Protein AF-A0A9X9A185-F1 (afdb_monomer)

Organism: Bacillus cereus (NCBI:txid1396)

Sequence (156 aa):
MIGGFFFNTNTSSAETSSTDYVPNQLIVKFKQNASLSNVQSFHKSVGANVLSKDDKLGFEVVQFSKGTVKEKIKSYKNNPDVEYAEPNYYVHAFWTPNDPYFKNQYGLQKIQAPQAWDSQRSDPGVKVAIIDTGVQGSHPDLASKVIYGHDYVDND

pLDDT: mean 85.24, std 18.18, range [29.7, 97.56]

Solvent-accessible surface area (backbone atoms only — not comparable to full-atom values): 10184 Å² total; per-residue (Å²): 140,83,84,89,85,84,87,80,82,80,75,75,78,77,79,77,74,83,63,70,33,50,70,45,31,33,39,36,27,54,40,92,84,48,52,69,70,56,53,56,51,47,32,56,74,72,50,36,44,79,77,48,74,40,86,89,85,47,36,33,35,31,36,42,90,72,82,47,52,71,58,48,36,53,58,46,68,70,36,89,48,44,68,49,53,44,73,37,58,71,82,77,83,79,61,72,81,88,54,91,62,55,89,72,43,58,69,49,62,75,70,46,44,57,67,46,44,64,77,59,78,84,55,96,86,66,83,85,87,82,94,71,99,72,75,71,50,82,40,84,96,32,48,90,75,59,70,95,75,74,44,84,88,83,71,81

Foldseek 3Di:
DDDDDDDDPPPPPPPPPPDQFDWFKKKWAFDPPDDPVNVVVLCVVLQWDWPDADVVVRITMIGHDDDTLVVVQVSQVPDPRTPHMDTHGDDDDQDDDPDPCVVVVVVCVVVVVSVVVVVPDDDPPDDDDDDDPDDPCPPPVRVVPDDDDADPVVGD

Nearest PDB structures (foldseek):
  2bz2-assembly1_A  TM=6.107E-01  e=4.838E-02  Homo sapiens
  1x5p-assembly1_A  TM=4.961E-01  e=6.245E-02  Homo sapiens
  8w2o-assembly1_F  TM=3.987E-01  e=3.995E-02  Saccharomyces cerevisiae S288C
  2cpd-assembly1_A  TM=4.366E-01  e=9.763E-02  Homo sapiens
  2m88-assembly1_A  TM=3.225E-01  e=2.710E-01  Saccharomyces cerevisiae

Secondary structure (DSSP, 8-state):
-------------------SEEEEEEEEEE-TT--HHHHHHHHHHTTEEEEEEETTTTEEEEEESSS-HHHHHHHHHT-TTEEEEEEEE---PPP--S-TTGGG-HHHHHTTHHHHHHH----TT------SS---TTSTTTTTTPPP---TTTT-

InterPro domains:
  IPR023827 Peptidase S8, subtilisin, Asp-active site [PS00136] (128-139)
  IPR036852 Peptidase S8/S53 domain superfamily [G3DSA:3.40.50.200] (65-156)
  IPR036852 Peptidase S8/S53 domain superfamily [SSF52743] (18-156)
  IPR054399 Fervidolysin-like, N-terminal prodomain [PF22148] (9-88)

Mean predicted aligned error: 12.55 Å

Radius of gyration: 28.04 Å; Cα contacts (8 Å, |Δi|>4): 140; chains: 1; bounding box: 60×73×67 Å

Structure (mmCIF, N/CA/C/O backbone):
data_AF-A0A9X9A185-F1
#
_entry.id   AF-A0A9X9A185-F1
#
loop_
_atom_site.group_PDB
_atom_site.id
_atom_site.type_symbol
_atom_site.label_atom_id
_atom_site.label_alt_id
_atom_site.label_comp_id
_atom_site.label_asym_id
_atom_site.label_entity_id
_atom_site.label_seq_id
_atom_site.pdbx_PDB_ins_code
_atom_site.Cartn_x
_atom_site.Cartn_y
_atom_site.Cartn_z
_atom_site.occupancy
_atom_site.B_iso_or_equiv
_atom_site.auth_seq_id
_atom_site.auth_comp_id
_atom_site.auth_asym_id
_atom_site.auth_atom_id
_atom_site.pdbx_PDB_model_num
ATOM 1 N N . MET A 1 1 ? 13.177 -59.685 20.207 1.00 40.34 1 MET A N 1
ATOM 2 C CA . MET A 1 1 ? 13.767 -58.364 20.522 1.00 40.34 1 MET A CA 1
ATOM 3 C C . MET A 1 1 ? 14.403 -57.876 19.232 1.00 40.34 1 MET A C 1
ATOM 5 O O . MET A 1 1 ? 15.253 -58.595 18.745 1.00 40.34 1 MET A O 1
ATOM 9 N N . ILE A 1 2 ? 13.996 -56.819 18.533 1.00 39.44 2 ILE A N 1
ATOM 10 C CA . ILE A 1 2 ? 13.346 -55.517 18.807 1.00 39.44 2 ILE A CA 1
ATOM 11 C C . ILE A 1 2 ? 12.578 -55.200 17.491 1.00 39.44 2 ILE A C 1
ATOM 13 O O . ILE A 1 2 ? 13.081 -55.545 16.430 1.00 39.44 2 ILE A O 1
ATOM 17 N N . GLY A 1 3 ? 11.319 -54.761 17.436 1.00 29.70 3 GLY A N 1
ATOM 18 C CA . GLY A 1 3 ? 10.752 -53.527 17.990 1.00 29.70 3 GLY A CA 1
ATOM 19 C C . GLY A 1 3 ? 10.665 -52.484 16.860 1.00 29.70 3 GLY A C 1
ATOM 20 O O . GLY A 1 3 ? 11.694 -52.038 16.371 1.00 29.70 3 GLY A O 1
ATOM 21 N N . GLY A 1 4 ? 9.448 -52.195 16.388 1.00 32.84 4 GLY A N 1
ATOM 22 C CA . GLY A 1 4 ? 9.171 -51.460 15.148 1.00 32.84 4 GLY A CA 1
ATOM 23 C C . GLY A 1 4 ? 9.413 -49.951 15.198 1.00 32.84 4 GLY A C 1
ATOM 24 O O . GLY A 1 4 ? 9.522 -49.363 16.267 1.00 32.84 4 GLY A O 1
ATOM 25 N N . PHE A 1 5 ? 9.409 -49.327 14.019 1.00 39.59 5 PHE A N 1
ATOM 26 C CA . PHE A 1 5 ? 9.285 -47.880 13.858 1.00 39.59 5 PHE A CA 1
ATOM 27 C C . PHE A 1 5 ? 8.375 -47.574 12.664 1.00 39.59 5 PHE A C 1
ATOM 29 O O . PHE A 1 5 ? 8.721 -47.829 11.513 1.00 39.59 5 PHE A O 1
ATOM 36 N N . PHE A 1 6 ? 7.189 -47.048 12.968 1.00 41.91 6 PHE A N 1
ATOM 37 C CA . PHE A 1 6 ? 6.275 -46.424 12.017 1.00 41.91 6 PHE A CA 1
ATOM 38 C C . PHE A 1 6 ? 6.576 -44.922 11.997 1.00 41.91 6 PHE A C 1
ATOM 40 O O . PHE A 1 6 ? 6.554 -44.285 13.050 1.00 41.91 6 PHE A O 1
ATOM 47 N N . PHE A 1 7 ? 6.828 -44.341 10.824 1.00 40.12 7 PHE A N 1
ATOM 48 C CA . PHE A 1 7 ? 6.832 -42.887 10.668 1.00 40.12 7 PHE A CA 1
ATOM 49 C C . PHE A 1 7 ? 5.407 -42.422 10.375 1.00 40.12 7 PHE A C 1
ATOM 51 O O . PHE A 1 7 ? 4.883 -42.637 9.286 1.00 40.12 7 PHE A O 1
ATOM 58 N N . ASN A 1 8 ? 4.777 -41.794 11.368 1.00 30.14 8 ASN A N 1
ATOM 59 C CA . ASN A 1 8 ? 3.535 -41.055 11.193 1.00 30.14 8 ASN A CA 1
ATOM 60 C C . ASN A 1 8 ? 3.897 -39.606 10.842 1.00 30.14 8 ASN A C 1
ATOM 62 O O . ASN A 1 8 ? 4.209 -38.812 11.731 1.00 30.14 8 ASN A O 1
ATOM 66 N N . THR A 1 9 ? 3.910 -39.248 9.559 1.00 35.09 9 THR A N 1
ATOM 67 C CA . THR A 1 9 ? 4.014 -37.840 9.162 1.00 35.09 9 THR A CA 1
ATOM 68 C C . THR A 1 9 ? 2.635 -37.207 9.279 1.00 35.09 9 THR A C 1
ATOM 70 O O . THR A 1 9 ? 1.877 -37.151 8.314 1.00 35.09 9 THR A O 1
ATOM 73 N N . ASN A 1 10 ? 2.309 -36.718 10.475 1.00 35.22 10 ASN A N 1
ATOM 74 C CA . ASN A 1 10 ? 1.267 -35.711 10.639 1.00 35.22 10 ASN A CA 1
ATOM 75 C C . ASN A 1 10 ? 1.811 -34.391 10.070 1.00 35.22 10 ASN A C 1
ATOM 77 O O . ASN A 1 10 ? 2.281 -33.516 10.797 1.00 35.22 10 ASN A O 1
ATOM 81 N N . THR A 1 11 ? 1.798 -34.257 8.747 1.00 34.47 11 THR A N 1
ATOM 82 C CA . THR A 1 11 ? 1.967 -32.970 8.074 1.00 34.47 11 THR A CA 1
ATOM 83 C C . THR A 1 11 ? 0.681 -32.179 8.283 1.00 34.47 11 THR A C 1
ATOM 85 O O . THR A 1 11 ? -0.230 -32.177 7.460 1.00 34.47 11 THR A O 1
ATOM 88 N N . SER A 1 12 ? 0.595 -31.520 9.438 1.00 35.03 12 SER A N 1
ATOM 89 C CA . SER A 1 12 ? -0.338 -30.421 9.647 1.00 35.03 12 SER A CA 1
ATOM 90 C C . SER A 1 12 ? 0.059 -29.312 8.675 1.00 35.03 12 SER A C 1
ATOM 92 O O . SER A 1 12 ? 0.993 -28.560 8.947 1.00 35.03 12 SER A O 1
ATOM 94 N N . SER A 1 13 ? -0.624 -29.234 7.530 1.00 37.69 13 SER A N 1
ATOM 95 C CA . SER A 1 13 ? -0.632 -28.027 6.703 1.00 37.69 13 SER A CA 1
ATOM 96 C C . SER A 1 13 ? -1.174 -26.893 7.561 1.00 37.69 13 SER A C 1
ATOM 98 O O . SER A 1 13 ? -2.381 -26.745 7.731 1.00 37.69 13 SER A O 1
ATOM 100 N N . ALA A 1 14 ? -0.277 -26.115 8.160 1.00 35.97 14 ALA A N 1
ATOM 101 C CA . ALA A 1 14 ? -0.615 -24.772 8.579 1.00 35.97 14 ALA A CA 1
ATOM 102 C C . ALA A 1 14 ? -0.770 -23.964 7.289 1.00 35.97 14 ALA A C 1
ATOM 104 O O . ALA A 1 14 ? 0.210 -23.505 6.708 1.00 3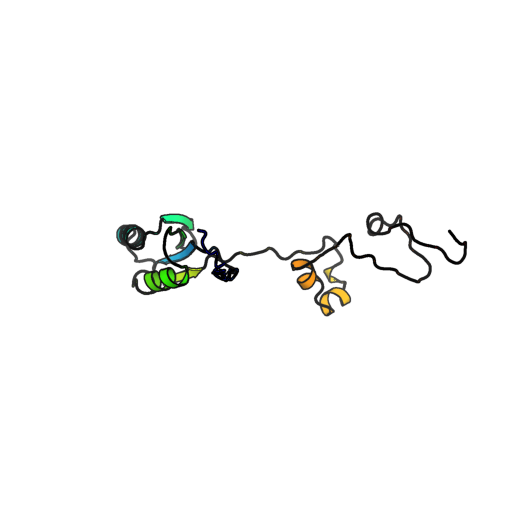5.97 14 ALA A O 1
ATOM 105 N N . GLU A 1 15 ? -2.006 -23.858 6.810 1.00 32.69 15 GLU A N 1
ATOM 106 C CA . GLU A 1 15 ? -2.397 -22.853 5.832 1.00 32.69 15 GLU A CA 1
ATOM 107 C C . GLU A 1 15 ? -2.109 -21.475 6.443 1.00 32.69 15 GLU A C 1
ATOM 109 O O . GLU A 1 15 ? -2.924 -20.896 7.158 1.00 32.69 15 GLU A O 1
ATOM 114 N N . THR A 1 16 ? -0.915 -20.938 6.210 1.00 34.53 16 THR A N 1
ATOM 115 C CA . THR A 1 16 ? -0.650 -19.511 6.383 1.00 34.53 16 THR A CA 1
ATOM 116 C C . THR A 1 16 ? -1.357 -18.778 5.254 1.00 34.53 16 THR A C 1
ATOM 118 O O . THR A 1 16 ? -0.746 -18.403 4.257 1.00 34.53 16 THR A O 1
ATOM 121 N N . SER A 1 17 ? -2.667 -18.591 5.391 1.00 42.78 17 SER A N 1
ATOM 122 C CA . SER A 1 17 ? -3.391 -17.568 4.649 1.00 42.78 17 SER A CA 1
ATOM 123 C C . SER A 1 17 ? -2.797 -16.218 5.057 1.00 42.78 17 SER A C 1
ATOM 125 O O . SER A 1 17 ? -3.091 -15.718 6.143 1.00 42.78 17 SER A O 1
ATOM 127 N N . SER A 1 18 ? -1.893 -15.673 4.238 1.00 54.22 18 SER A N 1
ATOM 128 C CA . SER A 1 18 ? -1.329 -14.338 4.429 1.00 54.22 18 SER A CA 1
ATOM 129 C C . SER A 1 18 ? -2.461 -13.323 4.292 1.00 54.22 18 SER A C 1
ATOM 131 O O . SER A 1 18 ? -2.896 -13.009 3.186 1.00 54.22 18 SER A O 1
ATOM 133 N N . THR A 1 19 ? -2.999 -12.873 5.419 1.00 70.00 19 THR A N 1
ATOM 134 C CA . THR A 1 19 ? -4.016 -11.826 5.449 1.00 70.00 19 THR A CA 1
ATOM 135 C C . THR A 1 19 ? -3.364 -10.489 5.103 1.00 70.00 19 THR A C 1
ATOM 137 O O . THR A 1 19 ? -2.273 -10.189 5.583 1.00 70.00 19 THR A O 1
ATOM 140 N N . ASP A 1 20 ? -4.038 -9.661 4.311 1.00 89.62 20 ASP A N 1
ATOM 141 C CA . ASP A 1 20 ? -3.644 -8.288 3.949 1.00 89.62 20 ASP A CA 1
ATOM 142 C C . ASP A 1 20 ? -3.843 -7.277 5.099 1.00 89.62 20 ASP A C 1
ATOM 144 O O . ASP A 1 20 ? -3.719 -6.066 4.928 1.00 89.62 20 ASP A O 1
ATOM 148 N N . TYR A 1 21 ? -4.112 -7.778 6.302 1.00 92.50 21 TYR A N 1
ATOM 149 C CA . TYR A 1 21 ? -4.304 -7.022 7.529 1.00 92.50 21 TYR A CA 1
ATOM 150 C C . TYR A 1 21 ? -3.521 -7.631 8.692 1.00 92.50 21 TYR A C 1
ATOM 152 O O . TYR A 1 21 ? -3.191 -8.822 8.698 1.00 92.50 21 TYR A O 1
ATOM 160 N N . VAL A 1 22 ? -3.272 -6.815 9.717 1.00 94.38 22 VAL A N 1
ATOM 161 C CA . VAL A 1 22 ? -2.570 -7.220 10.937 1.00 94.38 22 VAL A CA 1
ATOM 162 C C . VAL A 1 22 ? -3.423 -8.247 11.708 1.00 94.38 22 VAL A C 1
ATOM 164 O O . VAL A 1 22 ? -4.522 -7.904 12.155 1.00 94.38 22 VAL A O 1
ATOM 167 N N . PRO A 1 23 ? -2.950 -9.493 11.931 1.00 92.19 23 PRO A N 1
ATOM 168 C CA . PRO A 1 23 ? -3.785 -10.597 12.431 1.00 92.19 23 PRO A CA 1
ATOM 169 C C . PRO A 1 23 ? -4.431 -10.406 13.810 1.00 92.19 23 PRO A C 1
ATOM 171 O O . PRO A 1 23 ? -5.326 -11.168 14.178 1.00 92.19 23 PRO A O 1
ATOM 174 N N . ASN A 1 24 ? -3.974 -9.428 14.594 1.00 95.00 24 ASN A N 1
ATOM 175 C CA . ASN A 1 24 ? -4.431 -9.198 15.959 1.00 95.00 24 ASN A CA 1
ATOM 176 C C . ASN A 1 24 ? -4.850 -7.751 16.250 1.00 95.00 24 ASN A C 1
ATOM 178 O O . ASN A 1 24 ? -4.870 -7.360 17.419 1.00 95.00 24 ASN A O 1
ATOM 182 N N . GLN A 1 25 ? -5.177 -6.964 15.218 1.00 96.69 25 GLN A N 1
ATOM 183 C CA . GLN A 1 25 ? -5.599 -5.573 15.381 1.00 96.69 25 GLN A CA 1
ATOM 184 C C . GLN A 1 25 ? -6.910 -5.256 14.659 1.00 96.69 25 GLN A C 1
ATOM 186 O O . GLN A 1 25 ? -7.214 -5.825 13.612 1.00 96.69 25 GLN A O 1
ATOM 191 N N . LEU A 1 26 ? -7.667 -4.316 15.225 1.00 97.19 26 LEU A N 1
ATOM 192 C CA . LEU A 1 26 ? -8.843 -3.708 14.602 1.00 97.19 26 LEU A CA 1
ATOM 193 C C . LEU A 1 26 ? -8.773 -2.191 14.697 1.00 97.19 26 LEU A C 1
ATOM 195 O O . LEU A 1 26 ? -8.261 -1.655 15.681 1.00 97.19 26 LEU A O 1
ATOM 199 N N . ILE A 1 27 ? -9.379 -1.534 13.717 1.00 97.44 27 ILE A N 1
ATOM 200 C CA . ILE A 1 27 ? -9.777 -0.133 13.802 1.00 97.44 27 ILE A CA 1
ATOM 201 C C . ILE A 1 27 ? -11.251 -0.119 14.202 1.00 97.44 27 ILE A C 1
ATOM 203 O O . ILE A 1 27 ? -12.087 -0.779 13.578 1.00 97.44 27 ILE A O 1
ATOM 207 N N . VAL A 1 28 ? -11.570 0.590 15.280 1.00 97.25 28 VAL A N 1
ATOM 208 C CA . VAL A 1 28 ? -12.918 0.648 15.848 1.00 97.25 28 VAL A CA 1
ATOM 209 C C . VAL A 1 28 ? -13.314 2.096 16.046 1.00 97.25 28 VAL A C 1
ATOM 211 O O . VAL A 1 28 ? -12.564 2.872 16.631 1.00 97.25 28 VAL A O 1
ATOM 214 N N . LYS A 1 29 ? -14.524 2.445 15.622 1.00 96.88 29 LYS A N 1
ATOM 215 C CA . LYS A 1 29 ? -15.143 3.729 15.937 1.00 96.88 29 LYS A CA 1
ATOM 216 C C . LYS A 1 29 ? -16.388 3.513 16.775 1.00 96.88 29 LYS A C 1
ATOM 218 O O . LYS A 1 29 ? -17.225 2.666 16.455 1.00 96.88 29 LYS A O 1
ATOM 223 N N . PHE A 1 30 ? -16.510 4.296 17.837 1.00 95.56 30 PHE A N 1
ATOM 224 C CA . PHE A 1 30 ? -17.700 4.340 18.675 1.00 95.56 30 PHE A CA 1
ATOM 225 C C . PHE A 1 30 ? -18.562 5.543 18.301 1.00 95.56 30 PHE A C 1
ATOM 227 O O . PHE A 1 30 ? -18.060 6.567 17.835 1.00 95.56 30 PHE A O 1
ATOM 234 N N . LYS A 1 31 ? -19.870 5.418 18.521 1.00 94.12 31 LYS A N 1
ATOM 235 C CA . LYS A 1 31 ? -20.823 6.512 18.331 1.00 94.12 31 LYS A CA 1
ATOM 236 C C . LYS A 1 31 ? -20.477 7.662 19.278 1.00 94.12 31 LYS A C 1
ATOM 238 O O . LYS A 1 31 ? -20.048 7.431 20.405 1.00 94.12 31 LYS A O 1
ATOM 243 N N . GLN A 1 32 ? -20.724 8.903 18.860 1.00 87.38 32 GLN A N 1
ATOM 244 C CA . GLN A 1 32 ? -20.363 10.101 19.639 1.00 87.38 32 GLN A CA 1
ATOM 245 C C . GLN A 1 32 ? -20.954 10.145 21.058 1.00 87.38 32 GLN A C 1
ATOM 247 O O . GLN A 1 32 ? -20.388 10.782 21.939 1.00 87.38 32 GLN A O 1
ATOM 252 N N . ASN A 1 33 ? -22.094 9.491 21.283 1.00 88.56 33 ASN A N 1
ATOM 253 C CA . ASN A 1 33 ? -22.770 9.435 22.578 1.00 88.56 33 ASN A CA 1
ATOM 254 C C . ASN A 1 33 ? -22.349 8.233 23.445 1.00 88.56 33 ASN A C 1
ATOM 256 O O . ASN A 1 33 ? -22.919 8.044 24.521 1.00 88.56 33 ASN A O 1
ATOM 260 N N . ALA A 1 34 ? -21.396 7.413 22.995 1.00 90.19 34 ALA A N 1
ATOM 261 C CA . ALA A 1 34 ? -20.891 6.291 23.771 1.00 90.19 34 ALA A CA 1
ATOM 262 C C . ALA A 1 34 ? -20.158 6.794 25.024 1.00 90.19 34 ALA A C 1
ATOM 264 O O . ALA A 1 34 ? -19.298 7.673 24.964 1.00 90.19 34 ALA A O 1
ATOM 265 N N . SER A 1 35 ? -20.473 6.211 26.180 1.00 91.88 35 SER A N 1
ATOM 266 C CA . SER A 1 35 ? -19.768 6.542 27.419 1.00 91.88 35 SER A CA 1
ATOM 267 C C . SER A 1 35 ? -18.339 5.998 27.387 1.00 91.88 35 SER A C 1
ATOM 269 O O . SER A 1 35 ? -18.135 4.797 27.199 1.00 91.88 35 SER A O 1
ATOM 271 N N . LEU A 1 36 ? -17.344 6.845 27.673 1.00 87.81 36 LEU A N 1
ATOM 272 C CA . LEU A 1 36 ? -15.935 6.435 27.749 1.00 87.81 36 LEU A CA 1
ATOM 273 C C . LEU A 1 36 ? -15.706 5.290 28.748 1.00 87.81 36 LEU A C 1
ATOM 275 O O . LEU A 1 36 ? -14.895 4.399 28.491 1.00 87.81 36 LEU A O 1
ATOM 279 N N . SER A 1 37 ? -16.434 5.271 29.869 1.00 90.69 37 SER A N 1
ATOM 280 C CA . SER A 1 37 ? -16.334 4.186 30.854 1.00 90.69 37 SER A CA 1
ATOM 281 C C . SER A 1 37 ? -16.888 2.863 30.316 1.00 90.69 37 SER A C 1
ATOM 283 O O . SER A 1 37 ? -16.307 1.805 30.580 1.00 90.69 37 SER A O 1
ATOM 285 N N . ASN A 1 38 ? -17.959 2.913 29.515 1.00 91.50 38 ASN A N 1
ATOM 286 C CA . ASN A 1 38 ? -18.525 1.738 28.850 1.00 91.50 38 ASN A CA 1
ATOM 287 C C . ASN A 1 38 ? -17.558 1.208 27.792 1.00 91.50 38 ASN A C 1
ATOM 289 O O . ASN A 1 38 ? -17.296 0.008 27.765 1.00 91.50 38 ASN A O 1
ATOM 293 N N . VAL A 1 39 ? -16.970 2.096 26.986 1.00 93.19 39 VAL A N 1
ATOM 294 C CA . VAL A 1 39 ? -15.965 1.750 25.969 1.00 93.19 39 VAL A CA 1
ATOM 295 C C . VAL A 1 39 ? -14.764 1.048 26.605 1.00 93.19 39 VAL A C 1
ATOM 297 O O . VAL A 1 39 ? -14.399 -0.059 26.207 1.00 93.19 39 VAL A O 1
ATOM 300 N N . GLN A 1 40 ? -14.187 1.631 27.658 1.00 92.31 40 GLN A N 1
ATOM 301 C CA . GLN A 1 40 ? -13.046 1.039 28.363 1.00 92.31 40 GLN A CA 1
ATOM 302 C C . GLN A 1 40 ? -13.385 -0.313 29.004 1.00 92.31 40 GLN A C 1
ATOM 304 O O . GLN A 1 40 ? -12.576 -1.243 28.962 1.00 92.31 40 GLN A O 1
ATOM 309 N N . SER A 1 41 ? -14.575 -0.439 29.594 1.00 93.56 41 SER A N 1
ATOM 310 C CA . SER A 1 41 ? -15.039 -1.698 30.192 1.00 93.56 41 SER A CA 1
ATOM 311 C C . SER A 1 41 ? -15.284 -2.767 29.128 1.00 93.56 41 SER A C 1
ATOM 313 O O . SER A 1 41 ? -14.946 -3.933 29.334 1.00 93.56 41 SER A O 1
ATOM 315 N N . PHE A 1 42 ? -15.804 -2.368 27.968 1.00 95.06 42 PHE A N 1
ATOM 316 C CA . PHE A 1 42 ? -16.019 -3.251 26.832 1.00 95.06 42 PHE A CA 1
ATOM 317 C C . PHE A 1 42 ? -14.700 -3.760 26.249 1.00 95.06 42 PHE A C 1
ATOM 319 O O . PHE A 1 42 ? -14.555 -4.962 26.058 1.00 95.06 42 PHE A O 1
ATOM 326 N N . HIS A 1 43 ? -13.699 -2.896 26.051 1.00 95.06 43 HIS A N 1
ATOM 327 C CA . HIS A 1 43 ? -12.365 -3.330 25.618 1.00 95.06 43 HIS A CA 1
ATOM 328 C C . HIS A 1 43 ? -11.788 -4.416 26.528 1.00 95.06 43 HIS A C 1
ATOM 330 O O . HIS A 1 43 ? -11.348 -5.462 26.046 1.00 95.06 43 HIS A O 1
ATOM 336 N N . LYS A 1 44 ? -11.886 -4.225 27.848 1.00 93.56 44 LYS A N 1
ATOM 337 C CA . LYS A 1 44 ? -11.461 -5.232 28.828 1.00 93.56 44 LYS A CA 1
ATOM 338 C C . LYS A 1 44 ? -12.257 -6.533 28.702 1.00 93.56 44 LYS A C 1
ATOM 340 O O . LYS A 1 44 ? -11.650 -7.601 28.735 1.00 93.56 44 LYS A O 1
ATOM 345 N N . SER A 1 45 ? -13.580 -6.468 28.521 1.00 93.31 45 SER A N 1
ATOM 346 C CA . SER A 1 45 ? -14.427 -7.667 28.412 1.00 93.31 45 SER A CA 1
ATOM 347 C C . SER A 1 45 ? -14.135 -8.490 27.155 1.00 93.31 45 SER A C 1
ATOM 349 O O . SER A 1 45 ? -14.174 -9.719 27.205 1.00 93.31 45 SER A O 1
ATOM 351 N N . VAL A 1 46 ? -13.765 -7.839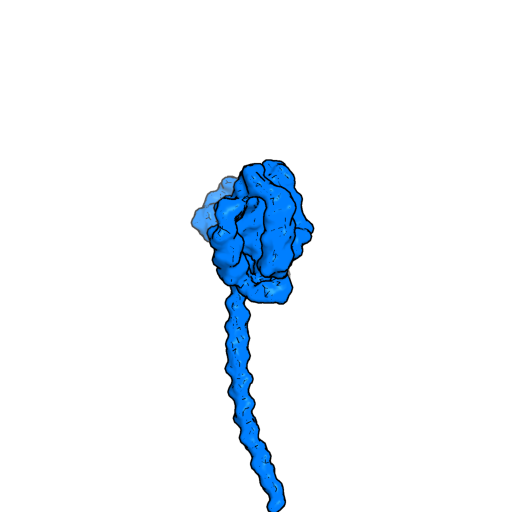 26.048 1.00 93.00 46 VAL A N 1
ATOM 352 C CA . VAL A 1 46 ? -13.346 -8.525 24.816 1.00 93.00 46 VAL A CA 1
ATOM 353 C C . VAL A 1 46 ? -11.853 -8.868 24.789 1.00 93.00 46 VAL A C 1
ATOM 355 O O . VAL A 1 46 ? -11.386 -9.462 23.813 1.00 93.00 46 VAL A O 1
ATOM 358 N N . GLY A 1 47 ? -11.094 -8.537 25.838 1.00 94.25 47 GLY A N 1
ATOM 359 C CA . GLY A 1 47 ? -9.654 -8.792 25.923 1.00 94.25 47 GLY A CA 1
ATOM 360 C C . GLY A 1 47 ? -8.836 -7.995 24.903 1.00 94.25 47 GLY A C 1
ATOM 361 O O . GLY A 1 47 ? -7.860 -8.517 24.360 1.00 94.25 47 GLY A O 1
ATOM 362 N N . ALA A 1 48 ? -9.271 -6.773 24.602 1.00 95.81 48 ALA A N 1
ATOM 363 C CA . ALA A 1 48 ? -8.592 -5.844 23.715 1.00 95.81 48 ALA A CA 1
ATOM 364 C C . ALA A 1 48 ? -7.945 -4.706 24.517 1.00 95.81 48 ALA A C 1
ATOM 366 O O . ALA A 1 48 ? -8.529 -4.178 25.462 1.00 95.81 48 ALA A O 1
ATOM 367 N N . ASN A 1 49 ? -6.749 -4.311 24.103 1.00 96.56 49 ASN A N 1
ATOM 368 C CA . ASN A 1 49 ? -6.023 -3.157 24.608 1.00 96.56 49 ASN A CA 1
ATOM 369 C C . ASN A 1 49 ? -5.973 -2.093 23.516 1.00 96.56 49 ASN A C 1
ATOM 371 O O . ASN A 1 49 ? -5.772 -2.417 22.347 1.00 96.56 49 ASN A O 1
ATOM 375 N N . VAL A 1 50 ? -6.122 -0.827 23.887 1.00 96.62 50 VAL A N 1
ATOM 376 C CA . VAL A 1 50 ? -5.973 0.281 22.942 1.00 96.62 50 VAL A CA 1
ATOM 377 C C . VAL A 1 50 ? -4.486 0.514 22.681 1.00 96.62 50 VAL A C 1
ATOM 379 O O . VAL A 1 50 ? -3.725 0.719 23.624 1.00 96.62 50 VAL A O 1
ATOM 382 N N . LEU A 1 51 ? -4.083 0.489 21.412 1.00 96.75 51 LEU A N 1
ATOM 383 C CA . LEU A 1 51 ? -2.733 0.836 20.967 1.00 96.75 51 LEU A CA 1
ATOM 384 C C . LEU A 1 51 ? -2.610 2.315 20.612 1.00 96.75 51 LEU A C 1
ATOM 386 O O . LEU A 1 51 ? -1.623 2.954 20.969 1.00 96.75 51 LEU A O 1
ATOM 390 N N . SER A 1 52 ? -3.599 2.859 19.906 1.00 95.81 52 SER A N 1
ATOM 391 C CA . SER A 1 52 ? -3.628 4.267 19.521 1.00 95.81 52 SER A CA 1
ATOM 392 C C . SER A 1 52 ? -5.060 4.774 19.395 1.00 95.81 52 SER A C 1
ATOM 394 O O . SER A 1 52 ? -6.004 3.994 19.257 1.00 95.81 52 SER A O 1
ATOM 396 N N . LYS A 1 53 ? -5.213 6.096 19.458 1.00 94.81 53 LYS A N 1
ATOM 397 C CA . LYS A 1 53 ? -6.478 6.800 19.246 1.00 94.81 53 LYS A CA 1
ATOM 398 C C . LYS A 1 53 ? -6.246 8.002 18.344 1.00 94.81 53 LYS A C 1
ATOM 400 O O . LYS A 1 53 ? -5.203 8.646 18.446 1.00 94.81 53 LYS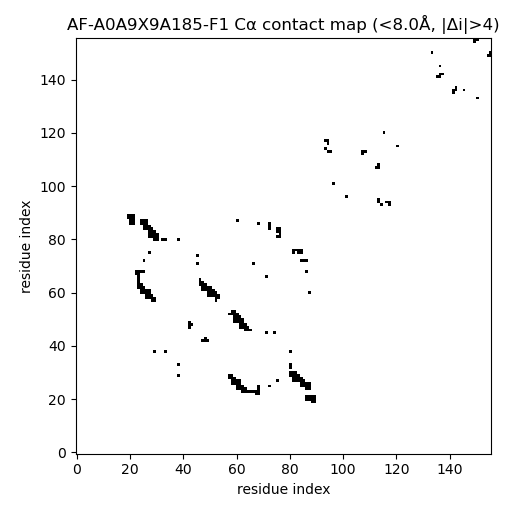 A O 1
ATOM 405 N N . ASP A 1 54 ? -7.224 8.297 17.500 1.00 94.38 54 ASP A N 1
ATOM 406 C CA . ASP A 1 54 ? -7.317 9.553 16.766 1.00 94.38 54 ASP A CA 1
ATOM 407 C C . ASP A 1 54 ?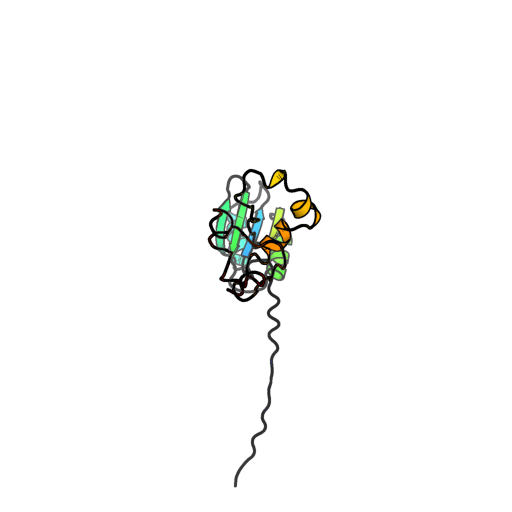 -8.543 10.313 17.274 1.00 94.38 54 ASP A C 1
ATOM 409 O O . ASP A 1 54 ? -9.679 9.982 16.932 1.00 94.38 54 ASP A O 1
ATOM 413 N N . ASP A 1 55 ? -8.321 11.333 18.100 1.00 89.25 55 ASP A N 1
ATOM 414 C CA . ASP A 1 55 ? -9.408 12.111 18.704 1.00 89.25 55 ASP A CA 1
ATOM 415 C C . ASP A 1 55 ? -10.164 12.968 17.675 1.00 89.25 55 ASP A C 1
ATOM 417 O O . ASP A 1 55 ? -11.309 13.358 17.904 1.00 89.25 55 ASP A O 1
ATOM 421 N N . LYS A 1 56 ? -9.542 13.268 16.527 1.00 90.69 56 LYS A N 1
ATOM 422 C CA . LYS A 1 56 ? -10.123 14.126 15.490 1.00 90.69 56 LYS A CA 1
ATOM 423 C C . LYS A 1 56 ? -11.092 13.347 14.603 1.00 90.69 56 LYS A C 1
ATOM 425 O O . LYS A 1 56 ? -12.141 13.869 14.228 1.00 90.69 56 LYS A O 1
ATOM 430 N N . LEU A 1 57 ? -10.739 12.113 14.258 1.00 90.38 57 LEU A N 1
ATOM 431 C CA . LEU A 1 57 ? -11.547 11.202 13.444 1.00 90.38 57 LEU A CA 1
ATOM 432 C C . LEU A 1 57 ? -12.418 10.265 14.302 1.00 90.38 57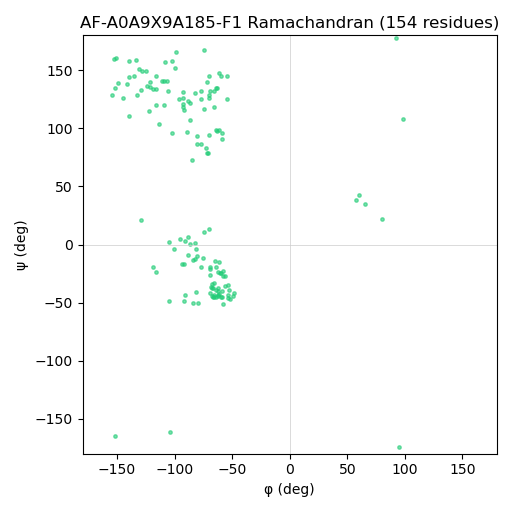 LEU A C 1
ATOM 434 O O . LEU A 1 57 ? -13.415 9.723 13.805 1.00 90.38 57 LEU A O 1
ATOM 438 N N . GLY A 1 58 ? -12.091 10.138 15.590 1.00 91.75 58 GLY A N 1
ATOM 439 C CA . GLY A 1 58 ? -12.861 9.434 16.614 1.00 91.75 58 GLY A CA 1
ATOM 440 C C . GLY A 1 58 ? -12.691 7.916 16.607 1.00 91.75 58 GLY A C 1
ATOM 441 O O . GLY A 1 58 ? -13.587 7.219 17.080 1.00 91.75 58 GLY A O 1
ATOM 442 N N . PHE A 1 59 ? -11.603 7.388 16.041 1.00 95.31 59 PHE A N 1
ATOM 443 C CA . PHE A 1 59 ? -11.349 5.945 15.997 1.00 95.31 59 PHE A CA 1
ATOM 444 C C . PHE A 1 59 ? -10.210 5.526 16.929 1.00 95.31 59 PHE A C 1
ATOM 446 O O . PHE A 1 59 ? -9.320 6.305 17.272 1.00 95.31 59 PHE A O 1
ATOM 453 N N . GLU A 1 60 ? -10.226 4.252 17.302 1.00 96.94 60 GLU A N 1
ATOM 454 C CA . GLU A 1 60 ? -9.226 3.605 18.138 1.00 96.94 60 GLU A CA 1
ATOM 455 C C . GLU A 1 60 ? -8.648 2.392 17.409 1.00 96.94 60 GLU A C 1
ATOM 457 O O . GLU A 1 60 ? -9.387 1.595 16.825 1.00 96.94 60 GLU A O 1
ATOM 462 N N . VAL A 1 61 ? -7.328 2.224 17.472 1.00 97.56 61 VAL A N 1
ATOM 463 C CA . VAL A 1 61 ? -6.667 0.980 17.075 1.00 97.56 61 VAL A CA 1
ATOM 464 C C . VAL A 1 61 ? -6.530 0.116 18.312 1.00 97.56 61 VAL A C 1
ATOM 466 O O . VAL A 1 61 ? -5.900 0.509 19.296 1.00 97.56 61 VAL A O 1
ATOM 469 N N . VAL A 1 62 ? -7.106 -1.077 18.264 1.00 97.50 62 VAL A N 1
ATOM 470 C CA . VAL A 1 62 ? -7.097 -2.024 19.377 1.00 97.50 62 VAL A CA 1
ATOM 471 C C . VAL A 1 62 ? -6.348 -3.288 19.001 1.00 97.50 62 VAL A C 1
ATOM 473 O O . VAL A 1 62 ? -6.428 -3.747 17.866 1.00 97.50 62 VAL A O 1
ATOM 476 N N . GLN A 1 63 ? -5.657 -3.878 19.971 1.00 97.38 63 GLN A N 1
ATOM 477 C CA . GLN A 1 63 ? -4.958 -5.148 19.837 1.00 97.38 63 GLN A CA 1
ATOM 478 C C . GLN A 1 63 ? -5.468 -6.161 20.852 1.00 97.38 63 GLN A C 1
ATOM 480 O O . GLN A 1 63 ? -5.702 -5.834 22.012 1.00 97.38 63 GLN A O 1
ATOM 485 N N . PHE A 1 64 ? -5.612 -7.412 20.430 1.00 95.31 64 PHE A N 1
ATOM 486 C CA . PHE A 1 64 ? -6.073 -8.510 21.277 1.00 95.31 64 PHE A CA 1
ATOM 487 C C . PHE A 1 64 ? -5.074 -9.668 21.259 1.00 95.31 64 PHE A C 1
ATOM 489 O O . PHE A 1 64 ? -4.382 -9.905 20.275 1.00 95.31 64 PHE A O 1
ATOM 496 N N . SER A 1 65 ? -4.990 -10.406 22.366 1.00 92.19 65 SER A N 1
ATOM 497 C CA . SER A 1 65 ? -4.045 -11.524 22.513 1.00 92.19 65 SER A CA 1
ATOM 498 C C . SER A 1 65 ? -4.624 -12.883 22.112 1.00 92.19 65 SER A C 1
ATOM 500 O O . SER A 1 65 ? -3.873 -13.836 21.923 1.00 92.19 65 SER A O 1
ATOM 502 N N . LYS A 1 66 ? -5.955 -12.995 22.005 1.00 91.94 66 LYS A N 1
ATOM 503 C CA . LYS A 1 66 ? -6.668 -14.246 21.705 1.00 91.94 66 LYS A CA 1
ATOM 504 C C . LYS A 1 66 ? -7.833 -14.015 20.747 1.00 91.94 66 LYS A C 1
ATOM 506 O O . LYS A 1 66 ? -8.559 -13.026 20.889 1.00 91.94 66 LYS A O 1
ATOM 511 N N . GLY A 1 67 ? -8.061 -14.991 19.871 1.00 91.62 67 GLY A N 1
ATOM 512 C CA . GLY A 1 67 ? -9.115 -14.987 18.853 1.00 91.62 67 GLY A CA 1
ATOM 513 C C . GLY A 1 67 ? -8.648 -14.423 17.512 1.00 91.62 67 GLY A C 1
ATOM 514 O O . GLY A 1 67 ? -7.504 -13.993 17.375 1.00 91.62 67 GLY A O 1
ATOM 515 N N . THR A 1 68 ? -9.538 -14.434 16.525 1.00 93.94 68 THR A N 1
ATOM 516 C CA . THR A 1 68 ? -9.277 -13.937 15.164 1.00 93.94 68 THR A CA 1
ATOM 517 C C . THR A 1 68 ? -9.886 -12.552 14.929 1.00 93.94 68 THR A C 1
ATOM 519 O O . THR A 1 68 ? -10.863 -12.170 15.575 1.00 93.94 68 THR A O 1
ATOM 522 N N . VAL A 1 69 ? -9.370 -11.809 13.941 1.00 94.69 69 VAL A N 1
ATOM 523 C CA . VAL A 1 69 ? -9.968 -10.542 13.462 1.00 94.69 69 VAL A CA 1
ATOM 524 C C . VAL A 1 69 ? -11.464 -10.700 13.178 1.00 94.69 69 VAL A C 1
ATOM 526 O O . VAL A 1 69 ? -12.267 -9.889 13.631 1.00 94.69 69 VAL A O 1
ATOM 529 N N . LYS A 1 70 ? -11.869 -11.788 12.512 1.00 94.75 70 LYS A N 1
ATOM 530 C CA . LYS A 1 70 ? -13.276 -12.066 12.182 1.00 94.75 70 LYS A CA 1
ATOM 531 C C . LYS A 1 70 ? -14.150 -12.237 13.427 1.00 94.75 70 LYS A C 1
ATOM 533 O O . LYS A 1 70 ? -15.256 -11.698 13.483 1.00 94.75 70 LYS A O 1
ATOM 538 N N . GLU A 1 71 ? -13.662 -12.967 14.427 1.00 95.19 71 GLU A N 1
ATOM 539 C CA . GLU A 1 71 ? -14.358 -13.140 15.707 1.00 95.19 71 GLU A CA 1
ATOM 540 C C . GLU A 1 71 ? -14.499 -11.813 16.445 1.00 95.19 71 GLU A C 1
ATOM 542 O O . GLU A 1 71 ? -15.590 -11.481 16.911 1.00 95.19 71 GLU A O 1
ATOM 547 N N . LYS A 1 72 ? -13.424 -11.021 16.506 1.00 95.44 72 LYS A N 1
ATOM 548 C CA . LYS A 1 72 ? -13.443 -9.725 17.186 1.00 95.44 72 LYS A CA 1
ATOM 549 C C . LYS A 1 72 ? -14.358 -8.737 16.485 1.00 95.44 72 LYS A C 1
ATOM 551 O O . LYS A 1 72 ? -15.177 -8.125 17.158 1.00 95.44 72 LYS A O 1
ATOM 556 N N . ILE A 1 73 ? -14.331 -8.655 15.156 1.00 96.25 73 ILE A N 1
ATOM 557 C CA . ILE A 1 73 ? -15.286 -7.835 14.397 1.00 96.25 73 ILE A CA 1
ATOM 558 C C . ILE A 1 73 ? -16.720 -8.207 14.771 1.00 96.25 73 ILE A C 1
ATOM 560 O O . ILE A 1 73 ? -17.534 -7.320 15.013 1.00 96.25 73 ILE A O 1
ATOM 564 N N . LYS A 1 74 ? -17.036 -9.504 14.881 1.00 96.12 74 LYS A N 1
ATOM 565 C CA . LYS A 1 74 ? -18.366 -9.952 15.311 1.00 96.12 74 LYS A CA 1
ATOM 566 C C . LYS A 1 74 ? -18.695 -9.487 16.735 1.00 96.12 74 LYS A C 1
ATOM 568 O O . LYS A 1 74 ? -19.797 -8.997 16.960 1.00 96.12 74 LYS A O 1
ATOM 573 N N . SER A 1 75 ? -17.759 -9.595 17.680 1.00 95.38 75 SER A N 1
ATOM 574 C CA . SER A 1 75 ? -17.945 -9.096 19.051 1.00 95.38 75 SER A CA 1
ATOM 575 C C . SER A 1 75 ? -18.206 -7.588 19.094 1.00 95.38 75 SER A C 1
ATOM 577 O O . SER A 1 75 ? -19.128 -7.158 19.781 1.00 95.38 75 SER A O 1
ATOM 579 N N . TYR A 1 76 ? -17.436 -6.794 18.347 1.00 96.12 76 TYR A N 1
ATOM 580 C CA . TYR A 1 76 ? -17.594 -5.340 18.293 1.00 96.12 76 TYR A CA 1
ATOM 581 C C . TYR A 1 76 ? -18.886 -4.921 17.586 1.00 96.12 76 TYR A C 1
ATOM 583 O O . TYR A 1 76 ? -19.594 -4.061 18.094 1.00 96.12 76 TYR A O 1
ATOM 591 N N . LYS A 1 77 ? -19.258 -5.572 16.477 1.00 94.44 77 LYS A N 1
ATOM 592 C CA . LYS A 1 77 ? -20.517 -5.292 15.760 1.00 94.44 77 LYS A CA 1
ATOM 593 C C . LYS A 1 77 ? -21.774 -5.573 16.588 1.00 94.44 77 LYS A C 1
ATOM 595 O O . LYS A 1 77 ? -22.817 -4.997 16.310 1.00 94.44 77 LYS A O 1
ATOM 600 N N . ASN A 1 78 ? -21.683 -6.441 17.596 1.00 95.25 78 ASN A N 1
ATOM 601 C CA . ASN A 1 78 ? -22.792 -6.723 18.508 1.00 95.25 78 ASN A CA 1
ATOM 602 C C . ASN A 1 78 ? -22.962 -5.662 19.611 1.00 95.25 78 ASN A C 1
ATOM 604 O O . ASN A 1 78 ? -23.949 -5.712 20.343 1.00 95.25 78 ASN A O 1
ATOM 608 N N . ASN A 1 79 ? -22.017 -4.731 19.769 1.00 94.56 79 ASN A N 1
ATOM 609 C CA . ASN A 1 79 ? -22.124 -3.658 20.748 1.00 94.56 79 ASN A CA 1
ATOM 610 C C . ASN A 1 79 ? -22.893 -2.466 20.137 1.00 94.56 79 ASN A C 1
ATOM 612 O O . ASN A 1 79 ? -22.440 -1.914 19.134 1.00 94.56 79 ASN A O 1
ATOM 616 N N . PRO A 1 80 ? -24.024 -2.030 20.727 1.00 94.12 80 PRO A N 1
ATOM 617 C CA . PRO A 1 80 ? -24.822 -0.926 20.194 1.00 94.12 80 PRO A CA 1
ATOM 618 C C . PRO A 1 80 ? -24.097 0.427 20.196 1.00 94.12 80 PRO A C 1
ATOM 620 O O . PRO A 1 80 ? -24.510 1.313 19.447 1.00 94.12 80 PRO A O 1
ATOM 623 N N . ASP A 1 81 ? -23.038 0.591 20.989 1.00 94.81 81 ASP A N 1
ATOM 624 C CA . ASP A 1 81 ? -22.224 1.810 21.046 1.00 94.81 81 ASP A CA 1
ATOM 625 C C . ASP A 1 81 ? -21.168 1.868 19.927 1.00 94.81 81 ASP A C 1
ATOM 627 O O . ASP A 1 81 ? -20.580 2.923 19.688 1.00 94.81 81 ASP A O 1
ATOM 631 N N . VAL A 1 82 ? -20.920 0.760 19.219 1.00 96.50 82 VAL A N 1
ATOM 632 C CA . VAL A 1 82 ? -19.968 0.703 18.101 1.00 96.50 82 VAL A CA 1
ATOM 633 C C . VAL A 1 82 ? -20.638 1.215 16.826 1.00 96.50 82 VAL A C 1
ATOM 635 O O . VAL A 1 82 ? -21.739 0.799 16.463 1.00 96.50 82 VAL A O 1
ATOM 638 N N . GLU A 1 83 ? -19.967 2.135 16.139 1.00 96.62 83 GLU A N 1
ATOM 639 C CA . GLU A 1 83 ? -20.359 2.634 14.820 1.00 96.62 83 GLU A CA 1
ATOM 640 C C . GLU A 1 83 ? -19.834 1.698 13.726 1.00 96.62 83 GLU A C 1
ATOM 642 O O . GLU A 1 83 ? -20.604 1.226 12.890 1.00 96.62 83 GLU A O 1
ATOM 647 N N . TYR A 1 84 ? -18.542 1.360 13.778 1.00 96.75 84 TYR A N 1
ATOM 648 C CA . TYR A 1 84 ? -17.942 0.336 12.927 1.00 96.75 84 TYR A CA 1
ATOM 649 C C . TYR A 1 84 ? -16.717 -0.319 13.576 1.00 96.75 84 TYR A C 1
ATOM 651 O O . TYR A 1 84 ? -16.087 0.230 14.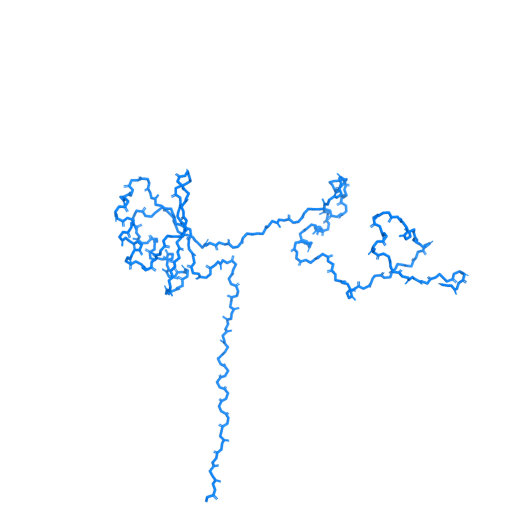481 1.00 96.75 84 TYR A O 1
ATOM 659 N N . ALA A 1 85 ? -16.382 -1.512 13.081 1.00 97.25 85 ALA A N 1
ATOM 660 C CA . ALA A 1 85 ? -15.161 -2.235 13.411 1.00 97.25 85 ALA A CA 1
ATOM 661 C C . ALA A 1 85 ? -14.659 -2.988 12.175 1.00 97.25 85 ALA A C 1
ATOM 663 O O . ALA A 1 85 ? -15.410 -3.772 11.578 1.00 97.25 85 ALA A O 1
ATOM 664 N N . GLU A 1 86 ? -13.400 -2.758 11.816 1.00 95.94 86 GLU A N 1
ATOM 665 C CA . GLU A 1 86 ? -12.773 -3.278 10.601 1.00 95.94 86 GLU A CA 1
ATOM 666 C C . GLU A 1 86 ? -11.325 -3.739 10.846 1.00 95.94 86 GLU A C 1
ATOM 668 O O . GLU A 1 86 ? -10.710 -3.336 11.840 1.00 95.94 86 GLU A O 1
ATOM 673 N N . PRO A 1 87 ? -10.777 -4.621 9.989 1.00 97.12 87 PRO A N 1
ATOM 674 C CA . PRO A 1 87 ? -9.375 -5.018 10.070 1.00 97.12 87 PRO A CA 1
ATOM 675 C C . PRO A 1 87 ? -8.427 -3.824 9.917 1.00 97.12 87 PRO A C 1
ATOM 677 O O . PRO A 1 87 ? -8.682 -2.920 9.126 1.00 97.12 87 PRO A O 1
ATOM 680 N N . ASN A 1 88 ? -7.294 -3.851 10.626 1.00 96.56 88 ASN A N 1
ATOM 681 C CA . ASN A 1 88 ? -6.205 -2.913 10.356 1.00 96.56 88 ASN A CA 1
ATOM 682 C C . ASN A 1 88 ? -5.380 -3.411 9.156 1.00 96.56 88 ASN A C 1
ATOM 684 O O . ASN A 1 88 ? -4.494 -4.253 9.325 1.00 96.56 88 ASN A O 1
ATOM 688 N N . TYR A 1 89 ? -5.721 -2.952 7.953 1.00 94.00 89 TYR A N 1
ATOM 689 C CA . TYR A 1 89 ? -5.059 -3.352 6.708 1.00 94.00 89 TYR A CA 1
ATOM 690 C C . TYR A 1 89 ? -3.636 -2.799 6.596 1.00 94.00 89 TYR A C 1
ATOM 692 O O . TYR A 1 89 ? -3.354 -1.668 6.994 1.00 94.00 89 TYR A O 1
ATOM 700 N N . TYR A 1 90 ? -2.740 -3.581 5.996 1.00 88.00 90 TYR A N 1
ATOM 701 C CA . TYR A 1 90 ? -1.467 -3.052 5.528 1.00 88.00 90 TYR A CA 1
ATOM 702 C C . TYR A 1 90 ? -1.725 -2.146 4.324 1.00 88.00 90 TYR A C 1
ATOM 704 O O . TYR A 1 90 ? -2.353 -2.551 3.348 1.00 88.00 90 TYR A O 1
ATOM 712 N N . VAL A 1 91 ? -1.231 -0.913 4.392 1.00 82.62 91 VAL A N 1
ATOM 713 C CA . VAL A 1 91 ? -1.236 0.015 3.260 1.00 82.62 91 VAL A CA 1
ATOM 714 C C . VAL A 1 91 ? 0.185 0.194 2.750 1.00 82.62 91 VAL A C 1
ATOM 716 O O . VAL A 1 91 ? 1.137 0.283 3.528 1.00 82.62 91 VAL A O 1
ATOM 719 N N . HIS A 1 92 ? 0.327 0.260 1.432 1.00 74.50 92 HIS A N 1
ATOM 720 C CA . HIS A 1 92 ? 1.604 0.479 0.768 1.00 74.50 92 HIS A CA 1
ATOM 721 C C . HIS A 1 92 ? 1.509 1.743 -0.077 1.00 74.50 92 HIS A C 1
ATOM 723 O O . HIS A 1 92 ? 0.512 1.974 -0.758 1.00 74.50 92 HIS A O 1
ATOM 729 N N . ALA A 1 93 ? 2.541 2.582 -0.006 1.00 75.38 93 ALA A N 1
ATOM 730 C CA . ALA A 1 93 ? 2.648 3.714 -0.909 1.00 75.38 93 ALA A CA 1
ATOM 731 C C . ALA A 1 93 ? 2.936 3.194 -2.321 1.00 75.38 93 ALA A C 1
ATOM 733 O O . ALA A 1 93 ? 3.836 2.372 -2.499 1.00 75.38 93 ALA A O 1
ATOM 734 N N . PHE A 1 94 ? 2.195 3.698 -3.305 1.00 79.12 94 PHE A N 1
ATOM 735 C CA . PHE A 1 94 ? 2.512 3.463 -4.709 1.00 79.12 94 PHE A CA 1
ATOM 736 C C . PHE A 1 94 ? 3.856 4.108 -5.045 1.00 79.12 94 PHE A C 1
ATOM 738 O O . PHE A 1 94 ? 4.124 5.254 -4.664 1.00 79.12 94 PHE A O 1
ATOM 745 N N . TRP A 1 95 ? 4.706 3.382 -5.758 1.00 85.19 95 TRP A N 1
ATOM 746 C CA . TRP A 1 95 ? 5.963 3.912 -6.247 1.00 85.19 95 TRP A CA 1
ATOM 747 C C . TRP A 1 95 ? 5.718 4.795 -7.471 1.00 85.19 95 TRP A C 1
ATOM 749 O O . TRP A 1 95 ? 5.035 4.418 -8.422 1.00 85.19 95 TRP A O 1
ATOM 759 N N . THR A 1 96 ? 6.319 5.982 -7.472 1.00 83.12 96 THR A N 1
ATOM 760 C CA . THR A 1 96 ? 6.281 6.900 -8.613 1.00 83.12 96 THR A CA 1
ATOM 761 C C . THR A 1 96 ? 7.693 7.146 -9.132 1.00 83.12 96 THR A C 1
ATOM 763 O O . THR A 1 96 ? 8.572 7.456 -8.320 1.00 83.12 96 THR A O 1
ATOM 766 N N . PRO A 1 97 ? 7.926 7.080 -10.456 1.00 88.44 97 PRO A N 1
ATOM 767 C CA . PRO A 1 97 ? 9.204 7.460 -11.044 1.00 88.44 97 PRO A CA 1
ATOM 768 C C . PRO A 1 97 ? 9.633 8.868 -10.651 1.00 88.44 97 PRO A C 1
ATOM 770 O O . PRO A 1 97 ? 8.816 9.782 -10.554 1.00 88.44 97 PRO A O 1
ATOM 773 N N . ASN A 1 98 ? 10.939 9.042 -10.484 1.00 90.81 98 ASN A N 1
ATOM 774 C CA . ASN A 1 98 ? 11.570 10.334 -10.230 1.00 90.81 98 ASN A CA 1
ATOM 775 C C . ASN A 1 98 ? 11.815 11.155 -11.511 1.00 90.81 98 ASN A C 1
ATOM 777 O O . ASN A 1 98 ? 12.372 12.245 -11.421 1.00 90.81 98 ASN A O 1
ATOM 781 N N . ASP A 1 99 ? 11.415 10.650 -12.681 1.00 92.38 99 ASP A N 1
ATOM 782 C CA . ASP A 1 99 ? 11.522 11.357 -13.958 1.00 92.38 99 ASP A CA 1
ATOM 783 C C . ASP A 1 99 ? 10.454 12.472 -14.049 1.00 92.38 99 ASP A C 1
ATOM 785 O O . ASP A 1 99 ? 9.252 12.172 -14.074 1.00 92.38 99 ASP A O 1
ATOM 789 N N . PRO A 1 100 ? 10.851 13.759 -14.138 1.00 94.50 100 PRO A N 1
ATOM 790 C CA . PRO A 1 100 ? 9.917 14.884 -14.235 1.00 94.50 100 PRO A CA 1
ATOM 791 C C . PRO A 1 100 ? 8.955 14.805 -15.430 1.00 94.50 100 PRO A C 1
ATOM 793 O O . PRO A 1 100 ? 7.843 15.337 -15.363 1.00 94.50 100 PRO A O 1
ATOM 796 N N . TYR A 1 101 ? 9.353 14.132 -16.512 1.00 95.00 101 TYR A N 1
ATOM 797 C CA . TYR A 1 101 ? 8.562 13.966 -17.728 1.00 95.00 101 TYR A CA 1
ATOM 798 C C . TYR A 1 101 ? 7.772 12.658 -17.760 1.00 95.00 101 TYR A C 1
ATOM 800 O O . TYR A 1 101 ? 7.100 12.389 -18.756 1.00 95.00 101 TYR A O 1
ATOM 808 N N . PHE A 1 102 ? 7.778 11.855 -16.690 1.00 94.31 102 PHE A N 1
ATOM 809 C CA . PHE A 1 102 ? 7.075 10.570 -16.654 1.00 94.31 102 PHE A CA 1
ATOM 810 C C . PHE A 1 102 ? 5.588 10.678 -17.034 1.00 94.31 102 PHE A C 1
ATOM 812 O O . PHE A 1 102 ? 5.042 9.811 -17.717 1.00 94.31 102 PHE A O 1
ATOM 819 N N . LYS A 1 103 ? 4.935 11.788 -16.667 1.00 93.31 103 LYS A N 1
ATOM 820 C CA . LYS A 1 103 ? 3.533 12.068 -17.029 1.00 93.31 103 LYS A CA 1
ATOM 821 C C . LYS A 1 103 ? 3.294 12.140 -18.542 1.00 93.31 103 LYS A C 1
ATOM 823 O O . LYS A 1 103 ? 2.181 11.885 -18.987 1.00 93.31 103 LYS A O 1
ATOM 828 N N . ASN A 1 104 ? 4.326 12.449 -19.324 1.00 96.75 104 ASN A N 1
ATOM 829 C CA . ASN A 1 104 ? 4.259 12.544 -20.781 1.00 96.75 104 ASN A CA 1
ATOM 830 C C . ASN A 1 104 ? 4.526 11.190 -21.469 1.00 96.75 104 ASN A C 1
ATOM 832 O O . ASN A 1 104 ? 4.327 11.062 -22.676 1.00 96.75 104 ASN A O 1
ATOM 836 N N . GLN A 1 105 ? 4.959 10.164 -20.729 1.00 95.00 105 GLN A N 1
ATOM 837 C CA . GLN A 1 105 ? 5.323 8.855 -21.276 1.00 95.00 105 GLN A CA 1
ATOM 838 C C . GLN A 1 105 ? 4.088 7.953 -21.431 1.00 95.00 105 GLN A C 1
ATOM 840 O O . GLN A 1 105 ? 3.888 6.989 -20.690 1.00 95.00 105 GLN A O 1
ATOM 845 N N . TYR A 1 106 ? 3.252 8.263 -22.427 1.00 96.25 106 TYR A N 1
ATOM 846 C CA . TYR A 1 106 ? 1.992 7.560 -22.717 1.00 96.25 106 TYR A CA 1
ATOM 847 C C . TYR A 1 106 ? 2.130 6.030 -22.765 1.00 96.25 106 TYR A C 1
ATOM 849 O O . TYR A 1 106 ? 1.276 5.319 -22.238 1.00 96.25 106 TYR A O 1
ATOM 857 N N . GLY A 1 107 ? 3.205 5.517 -23.373 1.00 97.31 107 GLY A N 1
ATOM 858 C CA . GLY A 1 107 ? 3.420 4.076 -23.520 1.00 97.31 107 GLY A CA 1
ATOM 859 C C . GLY A 1 107 ? 3.456 3.342 -22.179 1.00 97.31 107 GLY A C 1
ATOM 860 O O . GLY A 1 107 ? 2.765 2.340 -22.018 1.00 97.31 107 GLY A O 1
ATOM 861 N N . LEU A 1 108 ? 4.180 3.887 -21.197 1.00 95.69 108 LEU A N 1
ATOM 862 C CA . LEU A 1 108 ? 4.317 3.291 -19.864 1.00 95.69 108 LEU A CA 1
ATOM 863 C C . LEU A 1 108 ? 3.003 3.320 -19.078 1.00 95.69 108 LEU A C 1
ATOM 865 O O . LEU A 1 108 ? 2.693 2.375 -18.357 1.00 95.69 108 LEU A O 1
ATOM 869 N N . GLN A 1 109 ? 2.200 4.369 -19.272 1.00 93.75 109 GLN A N 1
ATOM 870 C CA . GLN A 1 109 ? 0.852 4.456 -18.707 1.00 93.75 109 GLN A CA 1
ATOM 871 C C . GLN A 1 109 ? -0.076 3.406 -19.332 1.00 93.75 109 GLN A C 1
ATOM 873 O O . GLN A 1 109 ? -0.793 2.703 -18.622 1.00 93.75 109 GLN A O 1
ATOM 878 N N . LYS A 1 110 ? -0.036 3.261 -20.663 1.00 97.19 110 LYS A N 1
ATOM 879 C CA . LYS A 1 110 ? -0.906 2.345 -21.413 1.00 97.19 110 LYS A CA 1
ATOM 880 C C . LYS A 1 110 ? -0.688 0.882 -21.031 1.00 97.19 110 LYS A C 1
ATOM 882 O O . LYS A 1 110 ? -1.655 0.130 -20.974 1.00 97.19 110 LYS A O 1
ATOM 887 N N . ILE A 1 111 ? 0.560 0.491 -20.777 1.00 96.31 111 ILE A N 1
ATOM 888 C CA . ILE A 1 111 ? 0.910 -0.880 -20.376 1.00 96.31 111 ILE A CA 1
ATOM 889 C C . ILE A 1 111 ? 0.855 -1.102 -18.859 1.00 96.31 111 ILE A C 1
ATOM 891 O O . ILE A 1 111 ? 1.257 -2.163 -18.399 1.00 96.31 111 ILE A O 1
ATOM 895 N N . GLN A 1 112 ? 0.383 -0.115 -18.087 1.00 93.94 112 GLN A N 1
ATOM 896 C CA . GLN A 1 112 ? 0.268 -0.201 -16.626 1.00 93.94 112 GLN A CA 1
ATOM 897 C C . GLN A 1 112 ? 1.609 -0.505 -15.925 1.00 93.94 112 GLN A C 1
ATOM 899 O O . GLN A 1 112 ? 1.668 -1.244 -14.941 1.00 93.94 112 GLN A O 1
ATOM 904 N N . ALA A 1 113 ? 2.706 0.077 -16.426 1.00 93.81 113 ALA A N 1
ATOM 905 C CA . ALA A 1 113 ? 4.032 -0.105 -15.837 1.00 93.81 113 ALA A CA 1
ATOM 906 C C . ALA A 1 113 ? 4.126 0.349 -14.360 1.00 93.81 113 ALA A C 1
ATOM 908 O O . ALA A 1 113 ? 4.728 -0.388 -13.581 1.00 93.81 113 ALA A O 1
ATOM 909 N N . PRO A 1 114 ? 3.514 1.477 -13.922 1.00 91.88 114 PRO A N 1
ATOM 910 C CA . PRO A 1 114 ? 3.507 1.873 -12.508 1.00 91.88 114 PRO A CA 1
ATOM 911 C C . PRO A 1 114 ? 3.025 0.783 -11.554 1.00 91.88 114 PRO A C 1
ATOM 913 O O . PRO A 1 114 ? 3.690 0.487 -10.570 1.00 91.88 114 PRO A O 1
ATOM 916 N N . GLN A 1 115 ? 1.913 0.137 -11.895 1.00 90.06 115 GLN A N 1
ATOM 917 C CA . GLN A 1 115 ? 1.311 -0.914 -11.084 1.00 90.06 115 GLN A CA 1
ATOM 918 C C . GLN A 1 115 ? 2.211 -2.154 -11.029 1.00 90.06 115 GLN A C 1
ATOM 920 O O . GLN A 1 115 ? 2.339 -2.797 -9.988 1.00 90.06 115 GLN A O 1
ATOM 925 N N . ALA A 1 116 ? 2.874 -2.484 -12.142 1.00 90.56 116 ALA A N 1
ATOM 926 C CA . ALA A 1 116 ? 3.847 -3.570 -12.170 1.00 90.56 116 ALA A CA 1
ATOM 927 C C . ALA A 1 116 ? 5.050 -3.273 -11.257 1.00 90.56 116 ALA A C 1
ATOM 929 O O . ALA A 1 116 ? 5.504 -4.156 -10.531 1.00 90.56 116 ALA A O 1
ATOM 930 N N . TRP A 1 117 ? 5.522 -2.026 -11.225 1.00 91.56 117 TRP A N 1
ATOM 931 C CA . TRP A 1 117 ? 6.628 -1.584 -10.372 1.00 91.56 117 TRP A CA 1
ATOM 932 C C . TRP A 1 117 ? 6.306 -1.551 -8.876 1.00 91.56 117 TRP A C 1
ATOM 934 O O . TRP A 1 117 ? 7.230 -1.582 -8.059 1.00 91.56 117 TRP A O 1
ATOM 944 N N . ASP A 1 118 ? 5.034 -1.534 -8.493 1.00 89.06 118 ASP A N 1
ATOM 945 C CA . ASP A 1 118 ? 4.645 -1.763 -7.098 1.00 89.06 118 ASP A CA 1
ATOM 946 C C . ASP A 1 118 ? 4.885 -3.219 -6.675 1.00 89.06 118 ASP A C 1
ATOM 948 O O . ASP A 1 118 ? 5.153 -3.484 -5.505 1.00 89.06 118 ASP A O 1
ATOM 952 N N . SER A 1 119 ? 4.860 -4.151 -7.635 1.00 87.50 119 SER A N 1
ATOM 953 C CA . SER A 1 119 ? 5.103 -5.580 -7.404 1.00 87.50 119 SER A CA 1
ATOM 954 C C . SER A 1 119 ? 6.576 -5.966 -7.579 1.00 87.50 119 SER A C 1
ATOM 956 O O . SER A 1 119 ? 7.140 -6.643 -6.725 1.00 87.50 119 SER A O 1
ATOM 958 N N . GLN A 1 120 ? 7.212 -5.546 -8.678 1.00 86.50 120 GLN A N 1
ATOM 959 C CA . GLN A 1 120 ? 8.611 -5.848 -8.993 1.00 86.50 120 GLN A CA 1
ATOM 960 C C . GLN A 1 120 ? 9.197 -4.771 -9.917 1.00 86.50 120 GLN A C 1
ATOM 962 O O . GLN A 1 120 ? 8.633 -4.462 -10.964 1.00 86.50 120 GLN A O 1
ATOM 967 N N . ARG A 1 121 ? 10.357 -4.203 -9.554 1.00 88.12 121 ARG A N 1
ATOM 968 C CA . ARG A 1 121 ? 11.021 -3.132 -10.336 1.00 88.12 121 ARG A CA 1
ATOM 969 C C . ARG A 1 121 ? 12.233 -3.606 -11.114 1.00 88.12 121 ARG A C 1
ATOM 971 O O . ARG A 1 121 ? 12.373 -3.293 -12.290 1.00 88.12 121 ARG A O 1
ATOM 978 N N . SER A 1 122 ? 13.121 -4.330 -10.444 1.00 85.00 122 SER A N 1
ATOM 979 C CA . SER A 1 122 ? 14.377 -4.794 -11.020 1.00 85.00 122 SER A CA 1
ATOM 980 C C . SER A 1 122 ? 14.787 -6.109 -10.386 1.00 85.00 122 SER A C 1
ATOM 982 O O . SER A 1 122 ? 14.722 -6.252 -9.165 1.00 85.00 122 SER A O 1
ATOM 984 N N . ASP A 1 123 ? 15.287 -7.015 -11.210 1.00 88.50 123 ASP A N 1
ATOM 985 C CA . ASP A 1 123 ? 16.001 -8.206 -10.777 1.00 88.50 123 ASP A CA 1
ATOM 986 C C . ASP A 1 123 ? 17.395 -8.174 -11.427 1.00 88.50 123 ASP A C 1
ATOM 988 O O . ASP A 1 123 ? 17.472 -8.236 -12.655 1.00 88.50 123 ASP A O 1
ATOM 992 N N . PRO A 1 124 ? 18.495 -8.050 -10.658 1.00 86.62 124 PRO A N 1
ATOM 993 C CA . PRO A 1 124 ? 19.846 -8.035 -11.223 1.00 86.62 124 PRO A CA 1
ATOM 994 C C . PRO A 1 124 ? 20.236 -9.364 -11.898 1.00 86.62 124 PRO A C 1
ATOM 996 O O . PRO A 1 124 ? 21.219 -9.406 -12.638 1.00 86.62 124 PRO A O 1
ATOM 999 N N . GLY A 1 125 ? 19.488 -10.447 -11.660 1.00 91.25 125 GLY A N 1
ATOM 1000 C CA . GLY A 1 125 ? 19.638 -11.722 -12.358 1.00 91.25 125 GLY A CA 1
ATOM 1001 C C . GLY A 1 125 ? 19.040 -11.730 -13.768 1.00 91.25 125 GLY A C 1
ATOM 1002 O O . GLY A 1 125 ? 19.435 -12.561 -14.588 1.00 91.25 125 GLY A O 1
ATOM 1003 N N . VAL A 1 126 ? 18.131 -10.802 -14.086 1.00 91.56 126 VAL A N 1
ATOM 1004 C CA . VAL A 1 126 ? 17.499 -10.704 -15.408 1.00 91.56 126 VAL A CA 1
ATOM 1005 C C . VAL A 1 126 ? 18.305 -9.761 -16.299 1.00 91.56 126 VAL A C 1
ATOM 1007 O O . VAL A 1 126 ? 18.392 -8.561 -16.049 1.00 91.56 126 VAL A O 1
ATOM 1010 N N . LYS A 1 127 ? 18.877 -10.305 -17.378 1.00 92.00 127 LYS A N 1
ATOM 1011 C CA . LYS A 1 127 ? 19.629 -9.545 -18.388 1.00 92.00 127 LYS A CA 1
ATOM 1012 C C . LYS A 1 127 ? 18.805 -9.405 -19.664 1.00 92.00 127 LYS A C 1
ATOM 1014 O O . LYS A 1 127 ? 18.276 -10.393 -20.167 1.00 92.00 127 LYS A O 1
ATOM 1019 N N . VAL A 1 128 ? 18.733 -8.188 -20.199 1.00 92.44 128 VAL A N 1
ATOM 1020 C CA . VAL A 1 128 ? 18.044 -7.880 -21.461 1.00 92.44 128 VAL A CA 1
ATOM 1021 C C . VAL A 1 128 ? 19.093 -7.560 -22.522 1.00 92.44 128 VAL A C 1
ATOM 1023 O O . VAL A 1 128 ? 19.879 -6.633 -22.343 1.00 92.44 128 VAL A O 1
ATOM 1026 N N . ALA A 1 129 ? 19.114 -8.329 -23.613 1.00 92.81 129 ALA A N 1
ATOM 1027 C CA . ALA A 1 129 ? 19.973 -8.066 -24.765 1.00 92.81 129 ALA A CA 1
ATOM 1028 C C . ALA A 1 129 ? 19.217 -7.228 -25.805 1.00 92.81 129 ALA A C 1
ATOM 1030 O O . ALA A 1 129 ? 18.088 -7.561 -26.166 1.00 92.81 129 ALA A O 1
ATOM 1031 N N . ILE A 1 130 ? 19.847 -6.155 -26.284 1.00 92.00 130 ILE A N 1
ATOM 1032 C CA . ILE A 1 130 ? 19.320 -5.274 -27.331 1.00 92.00 130 ILE A CA 1
ATOM 1033 C C . ILE A 1 130 ? 20.261 -5.391 -28.532 1.00 92.00 130 ILE A C 1
ATOM 1035 O O . ILE A 1 130 ? 21.450 -5.113 -28.401 1.00 92.00 130 ILE A O 1
ATOM 1039 N N . ILE A 1 131 ? 19.738 -5.833 -29.677 1.00 92.19 131 ILE A N 1
ATOM 1040 C CA . ILE A 1 131 ? 20.485 -5.944 -30.938 1.00 92.19 131 ILE A CA 1
ATOM 1041 C C . ILE A 1 131 ? 20.083 -4.749 -31.801 1.00 92.19 131 ILE A C 1
ATOM 1043 O O . ILE A 1 131 ? 19.029 -4.766 -32.432 1.00 92.19 131 ILE A O 1
ATOM 1047 N N . ASP A 1 132 ? 20.892 -3.697 -31.758 1.00 89.69 132 ASP A N 1
ATOM 1048 C CA . ASP A 1 132 ? 20.637 -2.411 -32.414 1.00 89.69 132 ASP A CA 1
ATOM 1049 C C . ASP A 1 132 ? 21.988 -1.741 -32.742 1.00 89.69 132 ASP A C 1
ATOM 1051 O O . ASP A 1 132 ? 23.033 -2.387 -32.674 1.00 89.69 132 ASP A O 1
ATOM 1055 N N . THR A 1 133 ? 22.007 -0.448 -33.054 1.00 90.19 133 THR A N 1
ATOM 1056 C CA . THR A 1 133 ? 23.203 0.333 -33.420 1.00 90.19 133 THR A CA 1
ATOM 1057 C C . THR A 1 133 ? 24.189 0.599 -32.270 1.00 90.19 133 THR A C 1
ATOM 1059 O O . THR A 1 133 ? 25.038 1.479 -32.383 1.00 90.19 133 THR A O 1
ATOM 1062 N N . GLY A 1 134 ? 24.050 -0.087 -31.136 1.00 88.00 134 GLY A N 1
ATOM 1063 C CA . GLY A 1 134 ? 24.816 0.160 -29.912 1.00 88.00 134 GLY A CA 1
ATOM 1064 C C . GLY A 1 134 ? 24.111 1.081 -28.907 1.00 88.00 134 GLY A C 1
ATOM 1065 O O . GLY A 1 134 ? 22.948 1.450 -29.066 1.00 88.00 134 GLY A O 1
ATOM 1066 N N . VAL A 1 135 ? 24.813 1.431 -27.822 1.00 90.81 135 VAL A N 1
ATOM 1067 C CA . VAL A 1 135 ? 24.270 2.217 -26.701 1.00 90.81 135 VAL A CA 1
ATOM 1068 C C . VAL A 1 135 ? 25.296 3.212 -26.162 1.00 90.81 135 VAL A C 1
ATOM 1070 O O . VAL A 1 135 ? 26.459 2.876 -25.948 1.00 90.81 135 VAL A O 1
ATOM 1073 N N . GLN A 1 136 ? 24.862 4.438 -25.857 1.00 90.94 136 GLN A N 1
ATOM 1074 C CA . GLN A 1 136 ? 25.687 5.385 -25.107 1.00 90.94 136 GLN A CA 1
ATOM 1075 C C . GLN A 1 136 ? 25.675 5.018 -23.615 1.00 90.94 136 GLN A C 1
ATOM 1077 O O . GLN A 1 136 ? 24.891 5.554 -22.829 1.00 90.94 136 GLN A O 1
ATOM 1082 N N . GLY A 1 137 ? 26.573 4.118 -23.213 1.00 88.75 137 GLY A N 1
ATOM 1083 C CA . GLY A 1 137 ? 26.675 3.656 -21.825 1.00 88.75 137 GLY A CA 1
ATOM 1084 C C . GLY A 1 137 ? 26.962 4.770 -20.810 1.00 88.75 137 GLY A C 1
ATOM 1085 O O . GLY A 1 137 ? 26.585 4.646 -19.657 1.00 88.75 137 GLY A O 1
ATOM 1086 N N . SER A 1 138 ? 27.564 5.889 -21.223 1.00 92.00 138 SER A N 1
ATOM 1087 C CA . SER A 1 138 ? 27.856 7.028 -20.340 1.00 92.00 138 SER A CA 1
ATOM 1088 C C . SER A 1 138 ? 26.670 7.970 -20.092 1.00 92.00 138 SER A C 1
ATOM 1090 O O . SER A 1 138 ? 26.808 8.922 -19.323 1.00 92.00 138 SER A O 1
ATOM 1092 N N . HIS A 1 139 ? 25.513 7.747 -20.727 1.00 94.12 139 HIS A N 1
ATOM 1093 C CA . HIS A 1 139 ? 24.338 8.590 -20.513 1.00 94.12 139 HIS A CA 1
ATOM 1094 C C . HIS A 1 139 ? 23.864 8.498 -19.046 1.00 94.12 139 HIS A C 1
ATOM 1096 O O . HIS A 1 139 ? 23.733 7.380 -18.539 1.00 94.12 139 HIS A O 1
ATOM 1102 N N . PRO A 1 140 ? 23.544 9.615 -18.357 1.00 92.56 140 PRO A N 1
ATOM 1103 C CA . PRO A 1 140 ? 23.188 9.602 -16.932 1.00 92.56 140 PRO A CA 1
ATOM 1104 C C . PRO A 1 140 ? 22.073 8.612 -16.559 1.00 92.56 140 PRO A C 1
ATOM 1106 O O . PRO A 1 140 ? 22.181 7.914 -15.554 1.00 92.56 140 PRO A O 1
ATOM 1109 N N . ASP A 1 141 ? 21.047 8.478 -17.403 1.00 91.25 141 ASP A N 1
ATOM 1110 C CA . ASP A 1 141 ? 19.927 7.554 -17.154 1.00 91.25 141 ASP A CA 1
ATOM 1111 C C . ASP A 1 141 ? 20.254 6.067 -17.388 1.00 91.25 141 ASP A C 1
ATOM 1113 O O . ASP A 1 141 ? 19.454 5.196 -17.016 1.00 91.25 141 ASP A O 1
ATOM 1117 N N . LEU A 1 142 ? 21.405 5.769 -18.006 1.00 92.25 142 LEU A N 1
ATOM 1118 C CA . LEU A 1 142 ? 21.830 4.431 -18.434 1.00 92.25 142 LEU A CA 1
ATOM 1119 C C . LEU A 1 142 ? 23.129 3.950 -17.768 1.00 92.25 142 LEU A C 1
ATOM 1121 O O . LEU A 1 142 ? 23.359 2.743 -17.725 1.00 92.25 142 LEU A O 1
ATOM 1125 N N . ALA A 1 143 ? 23.942 4.852 -17.210 1.00 89.12 143 ALA A N 1
ATOM 1126 C CA . ALA A 1 14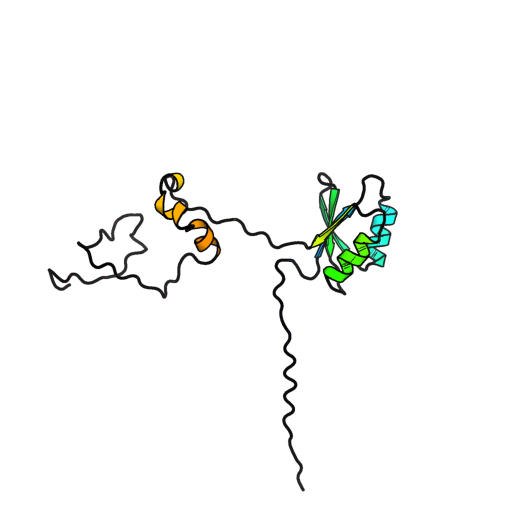3 ? 25.300 4.571 -16.732 1.00 89.12 143 ALA A CA 1
ATOM 1127 C C . ALA A 1 143 ? 25.417 3.474 -15.665 1.00 89.12 143 ALA A C 1
ATOM 1129 O O . ALA A 1 143 ? 26.468 2.856 -15.530 1.00 89.12 143 ALA A O 1
ATOM 1130 N N . SER A 1 144 ? 24.343 3.194 -14.929 1.00 88.25 144 SER A N 1
ATOM 1131 C CA . SER A 1 144 ? 24.283 2.111 -13.938 1.00 88.25 144 SER A CA 1
ATOM 1132 C C . SER A 1 144 ? 23.479 0.887 -14.393 1.00 88.25 144 SER A C 1
ATOM 1134 O O . SER A 1 144 ? 23.296 -0.048 -13.616 1.00 88.25 144 SER A O 1
ATOM 1136 N N . LYS A 1 145 ? 22.969 0.895 -15.628 1.00 90.62 145 LYS A N 1
ATOM 1137 C CA . LYS A 1 145 ? 22.063 -0.127 -16.178 1.00 90.62 145 LYS A CA 1
ATOM 1138 C C . LYS A 1 145 ? 22.674 -0.894 -17.349 1.00 90.62 145 LYS A C 1
ATOM 1140 O O . LYS A 1 145 ? 2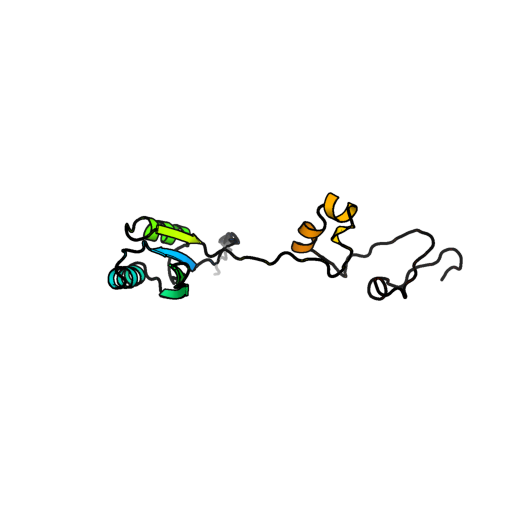2.243 -2.009 -17.629 1.00 90.62 145 LYS A O 1
ATOM 1145 N N . VAL A 1 146 ? 23.655 -0.306 -18.033 1.00 92.25 146 VAL A N 1
ATOM 1146 C CA . VAL A 1 146 ? 24.370 -0.939 -19.146 1.00 92.25 146 VAL A CA 1
ATOM 1147 C C . VAL A 1 146 ? 25.555 -1.729 -18.596 1.00 92.25 146 VAL A C 1
ATOM 1149 O O . VAL A 1 146 ? 26.415 -1.186 -17.908 1.00 92.25 146 VAL A O 1
ATOM 1152 N N . ILE A 1 147 ? 25.591 -3.021 -18.907 1.00 89.56 147 ILE A N 1
ATOM 1153 C CA . ILE A 1 147 ? 26.746 -3.897 -18.677 1.00 89.56 147 ILE A CA 1
ATOM 1154 C C . ILE A 1 147 ? 27.541 -4.053 -19.978 1.00 89.56 147 ILE A C 1
ATOM 1156 O O . ILE A 1 147 ? 27.033 -3.712 -21.044 1.00 89.56 147 ILE A O 1
ATOM 1160 N N . TYR A 1 148 ? 28.771 -4.572 -19.894 1.00 82.69 148 TYR A N 1
ATOM 1161 C CA . TYR A 1 148 ? 29.597 -4.824 -21.080 1.00 82.69 148 TYR A CA 1
ATOM 1162 C C . TYR A 1 148 ? 28.839 -5.700 -22.092 1.00 82.69 148 TYR A C 1
ATOM 1164 O O . TYR A 1 148 ? 28.317 -6.759 -21.726 1.00 82.69 148 TYR A O 1
ATOM 1172 N N . GLY A 1 149 ? 28.733 -5.202 -23.325 1.00 82.31 149 GLY A N 1
ATOM 1173 C CA . GLY A 1 149 ? 28.060 -5.851 -24.450 1.00 82.31 149 GLY A CA 1
ATOM 1174 C C . GLY A 1 149 ? 29.062 -6.445 -25.435 1.00 82.31 149 GLY A C 1
ATOM 1175 O O . GLY A 1 149 ? 30.212 -6.657 -25.079 1.00 82.31 149 GLY A O 1
ATOM 1176 N N . HIS A 1 150 ? 28.614 -6.721 -26.656 1.00 82.25 150 HIS A N 1
ATOM 1177 C CA . HIS A 1 150 ? 29.493 -7.123 -27.751 1.00 82.25 150 HIS A CA 1
ATOM 1178 C C . HIS A 1 150 ? 29.144 -6.300 -28.990 1.00 82.25 150 HIS A C 1
ATOM 1180 O O . HIS A 1 150 ? 27.964 -6.232 -29.356 1.00 82.25 150 HIS A O 1
ATOM 1186 N N . ASP A 1 151 ? 30.144 -5.682 -29.603 1.00 79.19 151 ASP A N 1
ATOM 1187 C CA . ASP A 1 151 ? 30.056 -5.054 -30.911 1.00 79.19 151 ASP A CA 1
ATOM 1188 C C . ASP A 1 151 ? 30.471 -6.068 -31.983 1.00 79.19 151 ASP A C 1
ATOM 1190 O O . ASP A 1 151 ? 31.594 -6.564 -32.019 1.00 79.19 151 ASP A O 1
ATOM 1194 N N . TYR A 1 152 ? 29.544 -6.391 -32.881 1.00 80.25 152 TYR A N 1
ATOM 1195 C CA . TYR A 1 152 ? 29.782 -7.353 -33.958 1.00 80.25 152 TYR A CA 1
ATOM 1196 C C . TYR A 1 152 ? 30.468 -6.738 -35.184 1.00 80.25 152 TYR A C 1
ATOM 1198 O O . TYR A 1 152 ? 30.890 -7.485 -36.069 1.00 80.25 152 TYR A O 1
ATOM 1206 N N . VAL A 1 153 ? 30.539 -5.407 -35.278 1.00 79.44 153 VAL A N 1
ATOM 1207 C CA . VAL A 1 153 ? 31.207 -4.707 -36.383 1.00 79.44 153 VAL A CA 1
ATOM 1208 C C . VAL A 1 153 ? 32.714 -4.708 -36.155 1.00 79.44 153 VAL A C 1
ATOM 1210 O O . VAL A 1 153 ? 33.457 -5.130 -37.042 1.00 79.44 153 VAL A O 1
ATOM 1213 N N . ASP A 1 154 ? 33.140 -4.312 -34.956 1.00 82.81 154 ASP A N 1
ATOM 1214 C CA . ASP A 1 154 ? 34.556 -4.194 -34.586 1.00 82.81 154 ASP A CA 1
ATOM 1215 C C . ASP A 1 154 ? 35.069 -5.391 -33.751 1.00 82.81 154 ASP A C 1
ATOM 1217 O O . ASP A 1 154 ? 36.275 -5.539 -33.539 1.00 82.81 154 ASP A O 1
ATOM 1221 N N . ASN A 1 155 ? 34.172 -6.324 -33.400 1.00 75.44 155 ASN A N 1
ATOM 1222 C CA . ASN A 1 155 ? 34.447 -7.589 -32.712 1.00 75.44 155 ASN A CA 1
ATOM 1223 C C . ASN A 1 155 ? 35.089 -7.415 -31.320 1.00 75.44 155 ASN A C 1
ATOM 1225 O O . ASN A 1 155 ? 35.995 -8.174 -30.951 1.00 75.44 155 ASN A O 1
ATOM 1229 N N . ASP A 1 156 ? 34.596 -6.452 -30.540 1.00 68.81 156 ASP A N 1
ATOM 1230 C CA . ASP A 1 156 ? 34.975 -6.191 -29.144 1.00 68.81 156 ASP A CA 1
ATOM 1231 C C . ASP A 1 156 ? 33.791 -6.155 -28.163 1.00 68.81 156 ASP A C 1
ATOM 1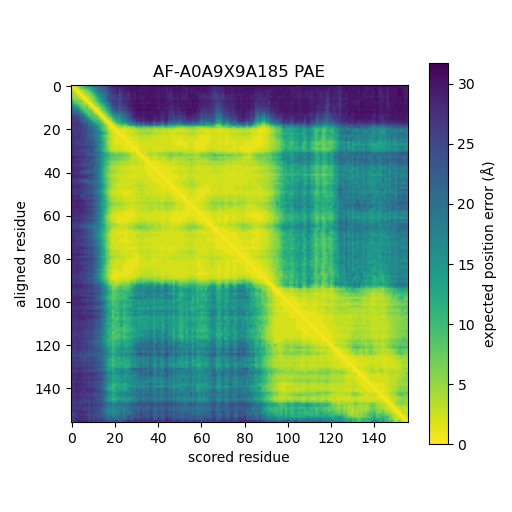233 O O . ASP A 1 156 ? 32.624 -6.329 -28.583 1.00 68.81 156 ASP A O 1
#